Protein AF-A0A9N7NIJ5-F1 (afdb_monomer_lite)

Organism: Striga hermonthica (NCBI:txid68872)

Sequence (89 aa):
MLGGELAGGRAAVCSQSLRWMVTKAANRAAVHGSKLPVPDTIPKEEVESGIKGAIEEMERKRRHIEDSVDSHLKQWKVLHVEDIVCCPK

Secondary structure (DSSP, 8-state):
------------------------------SS---PPPPS---HHHHHHHHHHHHHHHHHHHHHHHHHHHHHHHHHTTSSSHHHHS---

Structure (mmCIF, N/CA/C/O backbone):
data_AF-A0A9N7NIJ5-F1
#
_entry.id   AF-A0A9N7NIJ5-F1
#
loop_
_atom_site.group_PDB
_atom_site.id
_atom_site.type_symbol
_atom_site.label_atom_id
_atom_site.label_alt_id
_atom_site.label_comp_id
_atom_site.label_asym_id
_atom_site.label_entity_id
_atom_site.label_seq_id
_atom_site.pdbx_PDB_ins_code
_atom_site.Cartn_x
_atom_site.Cartn_y
_atom_site.Cartn_z
_atom_site.occupancy
_atom_site.B_iso_or_equiv
_atom_site.auth_seq_id
_atom_site.auth_comp_id
_atom_site.auth_asym_id
_atom_site.auth_atom_id
_atom_site.pdbx_PDB_model_num
ATOM 1 N N . MET A 1 1 ? 51.885 28.251 77.031 1.00 39.16 1 MET A N 1
ATOM 2 C CA . MET A 1 1 ? 53.096 28.577 76.251 1.00 39.16 1 MET A CA 1
ATOM 3 C C . MET A 1 1 ? 53.569 27.320 75.549 1.00 39.16 1 MET A C 1
ATOM 5 O O . MET A 1 1 ? 53.425 26.255 76.130 1.00 39.16 1 MET A O 1
ATOM 9 N N . LEU A 1 2 ? 54.155 27.504 74.363 1.00 41.22 2 LEU A N 1
ATOM 10 C CA . LEU A 1 2 ? 54.844 26.518 73.522 1.00 41.22 2 LEU A CA 1
ATOM 11 C C . LEU A 1 2 ? 53.934 25.633 72.660 1.00 41.22 2 LEU A C 1
ATOM 13 O O . LEU A 1 2 ? 53.481 24.565 73.059 1.00 41.22 2 LEU A O 1
ATOM 17 N N . GLY A 1 3 ? 53.736 26.102 71.426 1.00 36.38 3 GLY A N 1
ATOM 18 C CA . GLY A 1 3 ? 53.682 25.197 70.289 1.00 36.38 3 GLY A CA 1
ATOM 19 C C . GLY A 1 3 ? 55.031 24.491 70.120 1.00 36.38 3 GLY A C 1
ATOM 20 O O . GLY A 1 3 ? 56.071 25.009 70.529 1.00 36.38 3 GLY A O 1
ATOM 21 N N . GLY A 1 4 ? 54.988 23.304 69.532 1.00 41.84 4 GLY A N 1
ATOM 22 C CA . GLY A 1 4 ? 56.163 22.522 69.185 1.00 41.84 4 GLY A CA 1
ATOM 23 C C . GLY A 1 4 ? 55.849 21.672 67.966 1.00 41.84 4 GLY A C 1
ATOM 24 O O . GLY A 1 4 ? 55.228 20.620 68.084 1.00 41.84 4 GLY A O 1
ATOM 25 N N . GLU A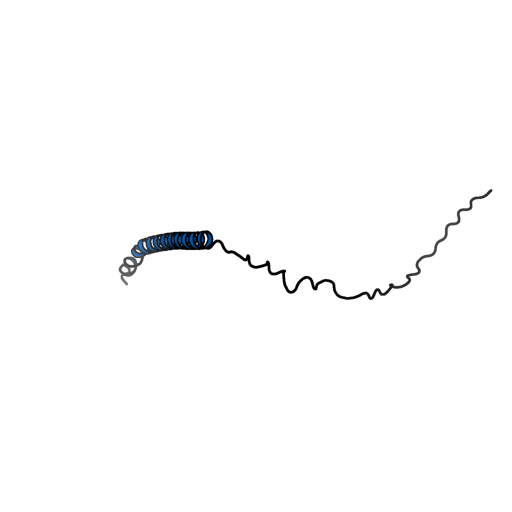 1 5 ? 56.250 22.168 66.799 1.00 42.56 5 GLU A N 1
ATOM 26 C CA . GLU A 1 5 ? 56.476 21.368 65.597 1.00 42.56 5 GLU A CA 1
ATOM 27 C C . GLU A 1 5 ? 57.475 20.252 65.905 1.00 42.56 5 GLU A C 1
ATOM 29 O O . GLU A 1 5 ? 58.572 20.532 66.384 1.00 42.56 5 GLU A O 1
ATOM 34 N N . LEU A 1 6 ? 57.142 19.009 65.553 1.00 46.88 6 LEU A N 1
ATOM 35 C CA . LEU A 1 6 ? 58.144 17.999 65.234 1.00 46.88 6 LEU A CA 1
ATOM 36 C C . LEU A 1 6 ? 57.679 17.182 64.029 1.00 46.88 6 LEU A C 1
ATOM 38 O O . LEU A 1 6 ? 56.711 16.424 64.072 1.00 46.88 6 LEU A O 1
ATOM 42 N N . ALA A 1 7 ? 58.412 17.389 62.941 1.00 43.22 7 ALA A N 1
ATOM 43 C CA . ALA A 1 7 ? 58.426 16.572 61.749 1.00 43.22 7 ALA A CA 1
ATOM 44 C C . ALA A 1 7 ? 58.877 15.129 62.048 1.00 43.22 7 ALA A C 1
ATOM 46 O O . ALA A 1 7 ? 59.691 14.884 62.936 1.00 43.22 7 ALA A O 1
ATOM 47 N N . GLY A 1 8 ? 58.400 14.187 61.231 1.00 37.44 8 GLY A N 1
ATOM 48 C CA . GLY A 1 8 ? 58.815 12.779 61.225 1.00 37.44 8 GLY A CA 1
ATOM 49 C C . GLY A 1 8 ? 57.580 11.882 61.151 1.00 37.44 8 GLY A C 1
ATOM 50 O O . GLY A 1 8 ? 56.902 11.667 62.140 1.00 37.44 8 GLY A O 1
ATOM 51 N N . GLY A 1 9 ? 57.136 11.409 59.990 1.00 36.66 9 GLY A N 1
ATOM 52 C CA . GLY A 1 9 ? 57.917 10.611 59.059 1.00 36.66 9 GLY A CA 1
ATOM 53 C C . GLY A 1 9 ? 57.776 9.138 59.437 1.00 36.66 9 GLY A C 1
ATOM 54 O O . GLY A 1 9 ? 58.547 8.654 60.256 1.00 36.66 9 GLY A O 1
ATOM 55 N N . ARG A 1 10 ? 56.808 8.430 58.836 1.00 38.19 10 ARG A N 1
ATOM 56 C CA . ARG A 1 10 ? 56.914 7.004 58.480 1.00 38.19 10 ARG A CA 1
ATOM 57 C C . ARG A 1 10 ? 55.716 6.549 57.653 1.00 38.19 10 ARG A C 1
ATOM 59 O O . ARG A 1 10 ? 54.565 6.857 57.941 1.00 38.19 10 ARG A O 1
ATOM 66 N N . ALA A 1 11 ? 56.064 5.859 56.579 1.00 37.94 11 ALA A N 1
ATOM 67 C CA . ALA A 1 11 ? 55.199 5.387 55.525 1.00 37.94 11 ALA A CA 1
ATOM 68 C C . ALA A 1 11 ? 54.366 4.163 55.931 1.00 37.94 11 ALA A C 1
ATOM 70 O O . ALA A 1 11 ? 54.778 3.361 56.765 1.00 37.94 11 ALA A O 1
ATOM 71 N N . ALA A 1 12 ? 53.249 4.033 55.214 1.00 47.31 12 ALA A N 1
ATOM 72 C CA . ALA A 1 12 ? 52.630 2.803 54.734 1.00 47.31 12 ALA A CA 1
ATOM 73 C C . ALA A 1 12 ? 52.365 1.679 55.750 1.00 47.31 12 ALA A C 1
ATOM 75 O O . ALA A 1 12 ? 53.205 0.822 56.007 1.00 47.31 12 ALA A O 1
ATOM 76 N N . VAL A 1 13 ? 51.096 1.567 56.147 1.00 43.03 13 VAL A N 1
ATOM 77 C CA . VAL A 1 13 ? 50.468 0.256 56.334 1.00 43.03 13 VAL A CA 1
ATOM 78 C C . VAL A 1 13 ? 49.398 0.116 55.258 1.00 43.03 13 VAL A C 1
ATOM 80 O O . VAL A 1 13 ? 48.312 0.681 55.353 1.00 43.03 13 VAL A O 1
ATOM 83 N N . CYS A 1 14 ? 49.735 -0.628 54.204 1.00 44.75 14 CYS A N 1
ATOM 84 C CA . CYS A 1 14 ? 48.757 -1.202 53.291 1.00 44.75 14 CYS A CA 1
ATOM 85 C C . CYS A 1 14 ? 47.960 -2.265 54.057 1.00 44.75 14 CYS A C 1
ATOM 87 O O . CYS A 1 14 ? 48.363 -3.427 54.101 1.00 44.75 14 CYS A O 1
ATOM 89 N N . SER A 1 15 ? 46.832 -1.887 54.659 1.00 52.03 15 SER A N 1
ATOM 90 C CA . SER A 1 15 ? 45.823 -2.862 55.067 1.00 52.03 15 SER A CA 1
ATOM 91 C C . SER A 1 15 ? 45.008 -3.255 53.837 1.00 52.03 15 SER A C 1
ATOM 93 O O . SER A 1 15 ? 44.217 -2.516 53.254 1.00 52.03 15 SER A O 1
ATOM 95 N N . GLN A 1 16 ? 45.345 -4.454 53.399 1.00 55.34 16 GLN A N 1
ATOM 96 C CA . GLN A 1 16 ? 44.898 -5.172 52.227 1.00 55.34 16 GLN A CA 1
ATOM 97 C C . GLN A 1 16 ? 43.362 -5.285 52.165 1.00 55.34 16 GLN A C 1
ATOM 99 O O . GLN A 1 16 ? 42.740 -5.913 53.012 1.00 55.34 16 GLN A O 1
ATOM 104 N N . SER A 1 17 ? 42.789 -4.665 51.129 1.00 53.31 17 SER A N 1
ATOM 105 C CA . SER A 1 17 ? 41.556 -5.026 50.411 1.00 53.31 17 SER A CA 1
ATOM 106 C C . SER A 1 17 ? 40.412 -5.643 51.237 1.00 53.31 17 SER A C 1
ATOM 108 O O . SER A 1 17 ? 40.339 -6.855 51.447 1.00 53.31 17 SER A O 1
ATOM 110 N N . LEU A 1 18 ? 39.441 -4.801 51.607 1.00 59.31 18 LEU A N 1
ATOM 111 C CA . LEU A 1 18 ? 38.108 -5.244 52.011 1.00 59.31 18 LEU A CA 1
ATOM 112 C C . LEU A 1 18 ? 37.471 -5.994 50.827 1.00 59.31 18 LEU A C 1
ATOM 114 O O . LEU A 1 18 ? 37.112 -5.401 49.807 1.00 59.31 18 LEU A O 1
ATOM 118 N N . ARG A 1 19 ? 37.381 -7.320 50.933 1.00 61.00 19 ARG A N 1
ATOM 119 C CA . ARG A 1 19 ? 36.797 -8.185 49.906 1.00 61.00 19 ARG A CA 1
ATOM 120 C C . ARG A 1 19 ? 35.271 -8.041 49.953 1.00 61.00 19 ARG A C 1
ATOM 122 O O . ARG A 1 19 ? 34.596 -8.779 50.662 1.00 61.00 19 ARG A O 1
ATOM 129 N N . TRP A 1 20 ? 34.729 -7.069 49.221 1.00 59.44 20 TRP A N 1
ATOM 130 C CA . TRP A 1 20 ? 33.285 -6.907 49.050 1.00 59.44 20 TRP A CA 1
ATOM 131 C C . TRP A 1 20 ? 32.730 -8.070 48.216 1.00 59.44 20 TRP A C 1
ATOM 133 O O . TRP A 1 20 ? 32.890 -8.108 46.999 1.00 59.44 20 TRP A O 1
ATOM 143 N N . MET A 1 21 ? 32.068 -9.028 48.862 1.00 58.91 21 MET A N 1
ATOM 144 C CA . MET A 1 21 ? 31.097 -9.898 48.197 1.00 58.91 21 MET A CA 1
ATOM 145 C C . MET A 1 21 ? 29.702 -9.350 48.475 1.00 58.91 21 MET A C 1
ATOM 147 O O . MET A 1 21 ? 29.173 -9.580 49.557 1.00 58.91 21 MET A O 1
ATOM 151 N N . VAL A 1 22 ? 29.092 -8.668 47.500 1.00 55.94 22 VAL A N 1
ATOM 152 C CA . VAL A 1 22 ? 27.639 -8.436 47.473 1.00 55.94 22 VAL A CA 1
ATOM 153 C C . VAL A 1 22 ? 27.122 -8.584 46.036 1.00 55.94 22 VAL A C 1
ATOM 155 O O . VAL A 1 22 ? 27.383 -7.767 45.161 1.00 55.94 22 VAL A O 1
ATOM 158 N N . THR A 1 23 ? 26.481 -9.742 45.858 1.00 59.66 23 THR A N 1
ATOM 159 C CA . THR A 1 23 ? 25.340 -10.133 45.011 1.00 59.66 23 THR A CA 1
ATOM 160 C C . THR A 1 23 ? 25.271 -9.728 43.531 1.00 59.66 23 THR A C 1
ATOM 162 O O . THR A 1 23 ? 25.143 -8.576 43.132 1.00 59.66 23 THR A O 1
ATOM 165 N N . LYS A 1 24 ? 25.179 -10.758 42.677 1.00 64.19 24 LYS A N 1
ATOM 166 C CA . LYS A 1 24 ? 24.571 -10.634 41.349 1.00 64.19 24 LYS A CA 1
ATOM 167 C C . LYS A 1 24 ? 23.096 -10.214 41.474 1.00 64.19 24 LYS A C 1
ATOM 169 O O . LYS A 1 24 ? 22.360 -10.812 42.253 1.00 64.19 24 LYS A O 1
ATOM 174 N N . ALA A 1 25 ? 22.711 -9.343 40.536 1.00 63.78 25 ALA A N 1
ATOM 175 C CA . ALA A 1 25 ? 21.439 -9.254 39.804 1.00 63.78 25 ALA A CA 1
ATOM 176 C C . ALA A 1 25 ? 20.490 -8.088 40.142 1.00 63.78 25 ALA A C 1
ATOM 178 O O . ALA A 1 25 ? 19.711 -8.152 41.084 1.00 63.78 25 ALA A O 1
ATOM 179 N N . ALA A 1 26 ? 20.435 -7.113 39.226 1.00 60.91 26 ALA A N 1
ATOM 180 C CA . ALA A 1 26 ? 19.256 -6.269 38.995 1.00 60.91 26 ALA A CA 1
ATOM 181 C C . ALA A 1 26 ? 18.846 -6.189 37.504 1.00 60.91 26 ALA A C 1
ATOM 183 O O . ALA A 1 26 ? 17.991 -5.393 37.140 1.00 60.91 26 ALA A O 1
ATOM 184 N N . ASN A 1 27 ? 19.395 -7.039 36.623 1.00 63.41 27 ASN A N 1
ATOM 185 C CA . ASN A 1 27 ? 19.097 -6.995 35.180 1.00 63.41 27 ASN A CA 1
ATOM 186 C C . ASN A 1 27 ? 18.053 -8.041 34.751 1.00 63.41 27 ASN A C 1
ATOM 188 O O . ASN A 1 27 ? 18.115 -8.566 33.644 1.00 63.41 27 ASN A O 1
ATOM 192 N N . ARG A 1 28 ? 17.088 -8.376 35.614 1.00 62.03 28 ARG A N 1
ATOM 193 C CA . ARG A 1 28 ? 15.848 -9.049 35.184 1.00 62.03 28 ARG A CA 1
ATOM 194 C C . ARG A 1 28 ? 14.722 -8.020 35.087 1.00 62.03 28 ARG A C 1
ATOM 196 O O . ARG A 1 28 ? 13.700 -8.146 35.749 1.00 62.03 28 ARG A O 1
ATOM 203 N N . ALA A 1 29 ? 14.922 -6.979 34.284 1.00 63.91 29 ALA A N 1
ATOM 204 C CA . ALA A 1 29 ? 13.848 -6.058 33.940 1.00 63.91 29 ALA A CA 1
ATOM 205 C C . ALA A 1 29 ? 13.036 -6.644 32.770 1.00 63.91 29 ALA A C 1
ATOM 207 O O . ALA A 1 29 ? 13.545 -6.792 31.664 1.00 63.91 29 ALA A O 1
ATOM 208 N N . ALA A 1 30 ? 11.794 -7.021 33.089 1.00 63.81 30 ALA A N 1
ATOM 209 C CA . ALA A 1 30 ? 10.656 -7.338 32.219 1.00 63.81 30 ALA A CA 1
ATOM 210 C C . ALA A 1 30 ? 10.887 -8.320 31.045 1.00 63.81 30 ALA A C 1
ATOM 212 O O . ALA A 1 30 ? 10.966 -7.931 29.886 1.00 63.81 30 ALA A O 1
ATOM 213 N N . VAL A 1 31 ? 10.849 -9.630 31.329 1.00 63.50 31 VAL A N 1
ATOM 214 C CA . VAL A 1 31 ? 10.766 -10.695 30.294 1.00 63.50 31 VAL A CA 1
ATOM 215 C C . VAL A 1 31 ? 9.401 -10.714 29.580 1.00 63.50 31 VAL A C 1
ATOM 217 O O . VAL A 1 31 ? 9.257 -11.291 28.505 1.00 63.50 31 VAL A O 1
ATOM 220 N N . HIS A 1 32 ? 8.411 -9.999 30.112 1.00 65.06 32 HIS A N 1
ATOM 221 C CA . HIS A 1 32 ? 7.181 -9.690 29.400 1.00 65.06 32 HIS A CA 1
ATOM 222 C C . HIS A 1 32 ? 6.953 -8.187 29.514 1.00 65.06 32 HIS A C 1
ATOM 224 O O . HIS A 1 32 ? 6.606 -7.694 30.587 1.00 65.06 32 HIS A O 1
ATOM 230 N N . GLY A 1 33 ? 7.188 -7.450 28.426 1.00 68.38 33 GLY A N 1
ATOM 231 C CA . GLY A 1 33 ? 6.674 -6.088 28.315 1.00 68.38 33 GLY A CA 1
ATOM 232 C C . GLY A 1 33 ? 5.179 -6.108 28.630 1.00 68.38 33 GLY A C 1
ATOM 233 O O . GLY A 1 33 ? 4.486 -7.059 28.259 1.00 68.38 33 GLY A O 1
ATOM 234 N N . SER A 1 34 ? 4.695 -5.109 29.367 1.00 69.06 34 SER A N 1
ATOM 235 C CA . SER A 1 34 ? 3.269 -4.943 29.636 1.00 69.06 34 SER A CA 1
ATOM 236 C C . SER A 1 34 ? 2.524 -4.977 28.304 1.00 69.06 34 SER A C 1
ATOM 238 O O . SER A 1 34 ? 2.626 -4.036 27.515 1.00 69.06 34 SER A O 1
ATOM 240 N N . LYS A 1 35 ? 1.827 -6.084 28.022 1.00 70.19 35 LYS A N 1
ATOM 241 C CA . LYS A 1 35 ? 0.911 -6.150 26.887 1.00 70.19 35 LYS A CA 1
ATOM 242 C C . LYS A 1 35 ? -0.113 -5.059 27.142 1.00 70.19 35 LYS A C 1
ATOM 244 O O . LYS A 1 35 ? -0.809 -5.108 28.156 1.00 70.19 35 LYS A O 1
ATOM 249 N N . LEU A 1 36 ? -0.132 -4.054 26.273 1.00 73.25 36 LEU A N 1
ATOM 250 C CA . LEU A 1 36 ? -1.177 -3.048 26.324 1.00 73.25 36 LEU A CA 1
ATOM 251 C C . LEU A 1 36 ? -2.516 -3.787 26.222 1.00 73.25 36 LEU A C 1
ATOM 253 O O . LEU A 1 36 ? -2.615 -4.735 25.431 1.00 73.25 36 LEU A O 1
ATOM 257 N N . PRO A 1 37 ? -3.508 -3.425 27.048 1.00 78.12 37 PRO A N 1
ATOM 258 C CA . PRO A 1 37 ? -4.828 -4.011 26.923 1.00 78.12 37 PRO A CA 1
ATOM 259 C C . PRO A 1 37 ? -5.310 -3.788 25.490 1.00 78.12 37 PRO A C 1
ATOM 261 O O . PRO A 1 37 ? -5.187 -2.689 24.944 1.00 78.12 37 PRO A O 1
ATOM 264 N N . VAL A 1 38 ? -5.798 -4.858 24.866 1.00 78.25 38 VAL A N 1
ATOM 265 C CA . VAL A 1 38 ? -6.459 -4.741 23.569 1.00 78.25 38 VAL A CA 1
ATOM 266 C C . VAL A 1 38 ? -7.703 -3.884 23.803 1.00 78.25 38 VAL A C 1
ATOM 268 O O . VAL A 1 38 ? -8.458 -4.200 24.721 1.00 78.25 38 VAL A O 1
ATOM 271 N N . PRO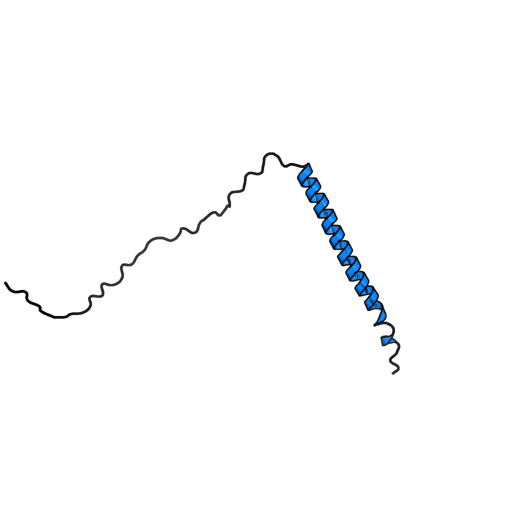 A 1 39 ? -7.903 -2.791 23.051 1.00 76.62 39 PRO A N 1
ATOM 272 C CA . PRO A 1 39 ? -9.073 -1.949 23.235 1.00 76.62 39 PRO A CA 1
ATOM 273 C C . PRO A 1 39 ? -10.350 -2.754 22.973 1.00 76.62 39 PRO A C 1
ATOM 275 O O . PRO A 1 39 ? -10.435 -3.490 21.990 1.00 76.62 39 PRO A O 1
ATOM 278 N N . ASP A 1 40 ? -11.352 -2.575 23.835 1.00 78.69 40 ASP A N 1
ATOM 279 C CA . ASP A 1 40 ? -12.636 -3.291 23.765 1.00 78.69 40 ASP A CA 1
ATOM 280 C C . ASP A 1 40 ? -13.420 -2.981 22.481 1.00 78.69 40 ASP A C 1
ATOM 282 O O . ASP A 1 40 ? -14.329 -3.713 22.091 1.00 78.69 40 ASP A O 1
ATOM 286 N N . THR A 1 41 ? -13.095 -1.876 21.808 1.00 81.75 41 THR A N 1
ATOM 287 C CA . THR A 1 41 ? -13.730 -1.466 20.557 1.00 81.75 41 THR A CA 1
ATOM 288 C C . THR A 1 41 ? -12.668 -1.025 19.562 1.00 81.75 41 THR A C 1
ATOM 290 O O . THR A 1 41 ? -11.929 -0.073 19.798 1.00 81.75 41 THR A O 1
ATOM 293 N N . ILE A 1 42 ? -12.608 -1.725 18.431 1.00 81.56 42 ILE A N 1
ATOM 294 C CA . ILE A 1 42 ? -11.806 -1.329 17.275 1.00 81.56 42 ILE A CA 1
ATOM 295 C C . ILE A 1 42 ? -12.744 -0.583 16.314 1.00 81.56 42 ILE A C 1
ATOM 297 O O . ILE A 1 42 ? -13.770 -1.160 15.933 1.00 81.56 42 ILE A O 1
ATOM 301 N N . PRO A 1 43 ? -12.432 0.662 15.906 1.00 84.94 43 PRO A N 1
ATOM 302 C CA . PRO A 1 43 ? -13.215 1.391 14.912 1.00 84.94 43 PRO A CA 1
ATOM 303 C C . PRO A 1 43 ? -13.037 0.732 13.538 1.00 84.94 43 PRO A C 1
ATOM 305 O O . PRO A 1 43 ? -12.124 1.053 12.781 1.00 84.94 43 PRO A O 1
ATOM 308 N N . LYS A 1 44 ? -13.896 -0.250 13.237 1.00 87.75 44 LYS A N 1
ATOM 309 C CA . LYS A 1 44 ? -13.778 -1.111 12.048 1.00 87.75 44 LYS A CA 1
ATOM 310 C C . LYS A 1 44 ? -13.703 -0.314 10.749 1.00 87.75 44 LYS A C 1
ATOM 312 O O . LYS A 1 44 ? -12.859 -0.608 9.918 1.00 87.75 44 LYS A O 1
ATOM 317 N N . GLU A 1 45 ? -14.527 0.718 10.609 1.00 90.06 45 GLU A N 1
ATOM 318 C CA . GLU A 1 45 ? -14.599 1.536 9.395 1.00 90.06 45 GLU A CA 1
ATOM 319 C C . GLU A 1 45 ? -13.303 2.320 9.124 1.00 90.06 45 GLU A C 1
ATOM 321 O O . GLU A 1 45 ? -12.816 2.362 7.993 1.00 90.06 45 GLU A O 1
ATOM 326 N N . GLU A 1 46 ? -12.689 2.888 10.163 1.00 88.25 46 GLU A N 1
ATOM 327 C CA . GLU A 1 46 ? -11.410 3.599 10.046 1.00 88.25 46 GLU A CA 1
ATOM 328 C C . GLU A 1 46 ? -10.270 2.633 9.696 1.00 88.25 46 GLU A C 1
ATOM 330 O O . GLU A 1 46 ? -9.437 2.912 8.834 1.00 88.25 46 GLU A O 1
ATOM 335 N N . VAL A 1 47 ? -10.270 1.449 10.310 1.00 90.69 47 VAL A N 1
ATOM 336 C CA . VAL A 1 47 ? -9.270 0.416 10.024 1.00 90.69 47 VAL A CA 1
ATOM 337 C C . VAL A 1 47 ? -9.428 -0.131 8.604 1.00 90.69 47 VAL A C 1
ATOM 339 O O . VAL A 1 47 ? -8.443 -0.252 7.881 1.00 90.69 47 VAL A O 1
ATOM 342 N N . GLU A 1 48 ? -10.649 -0.434 8.172 1.00 92.88 48 GLU A N 1
ATOM 343 C CA . GLU A 1 48 ? -10.930 -0.959 6.834 1.00 92.88 48 GLU A CA 1
ATOM 344 C C . GLU A 1 48 ? -10.614 0.066 5.739 1.00 92.88 48 GLU A C 1
ATOM 346 O O . GLU A 1 48 ? -9.981 -0.279 4.738 1.00 92.88 48 GLU A O 1
ATOM 351 N N . SER A 1 49 ? -10.984 1.334 5.939 1.00 93.69 49 SER A N 1
ATOM 352 C CA . SER A 1 49 ? -10.638 2.415 5.009 1.00 93.69 49 SER A CA 1
ATOM 353 C C . SER A 1 49 ? -9.128 2.666 4.955 1.00 93.69 49 SER A C 1
ATOM 355 O O . SER A 1 49 ? -8.580 2.820 3.861 1.00 93.69 49 SER A O 1
ATOM 357 N N . GLY A 1 50 ? -8.434 2.606 6.097 1.00 93.69 50 GLY A N 1
ATOM 358 C CA . GLY A 1 50 ? -6.976 2.686 6.164 1.00 93.69 50 GLY A CA 1
ATOM 359 C C . GLY A 1 50 ? -6.281 1.539 5.423 1.00 93.69 50 GLY A C 1
ATOM 360 O O . GLY A 1 50 ? -5.369 1.776 4.630 1.00 93.69 50 GLY A O 1
ATOM 361 N N . ILE A 1 51 ? -6.743 0.298 5.616 1.00 95.12 51 ILE A N 1
ATOM 362 C CA . ILE A 1 51 ? -6.218 -0.881 4.909 1.00 95.12 51 ILE A CA 1
ATOM 363 C C . ILE A 1 51 ? -6.450 -0.749 3.403 1.00 95.12 51 ILE A C 1
ATOM 365 O O . ILE A 1 51 ? -5.524 -0.958 2.619 1.00 95.12 51 ILE A O 1
ATOM 369 N N . LYS A 1 52 ? -7.663 -0.373 2.988 1.00 96.19 52 LYS A N 1
ATOM 370 C CA . LYS A 1 52 ? -7.998 -0.200 1.573 1.00 96.19 52 LYS A CA 1
ATOM 371 C C . LYS A 1 52 ? -7.123 0.871 0.917 1.00 96.19 52 LYS A C 1
ATOM 373 O O . LYS A 1 52 ? -6.544 0.613 -0.135 1.00 96.19 52 LYS A O 1
ATOM 378 N N . GLY A 1 53 ? -6.963 2.025 1.564 1.00 96.31 53 GLY A N 1
ATOM 379 C CA . GLY A 1 53 ? -6.092 3.093 1.071 1.00 96.31 53 GLY A CA 1
ATOM 380 C C . GLY A 1 53 ? -4.631 2.650 0.943 1.00 96.31 53 GLY A C 1
ATOM 381 O O . GLY A 1 53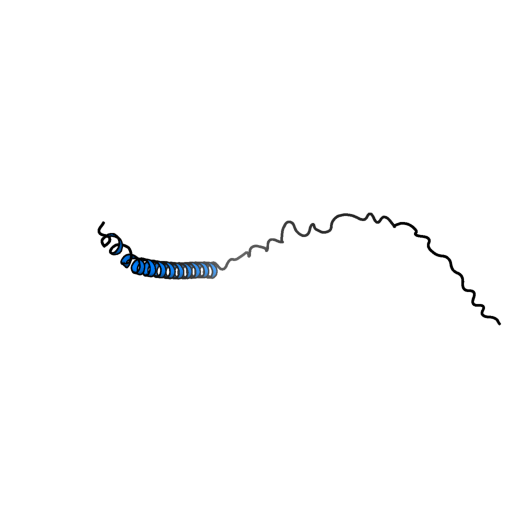 ? -3.986 2.925 -0.069 1.00 96.31 53 GLY A O 1
ATOM 382 N N . ALA A 1 54 ? -4.121 1.897 1.922 1.00 96.12 54 ALA A N 1
ATOM 383 C CA . ALA A 1 54 ? -2.765 1.355 1.874 1.00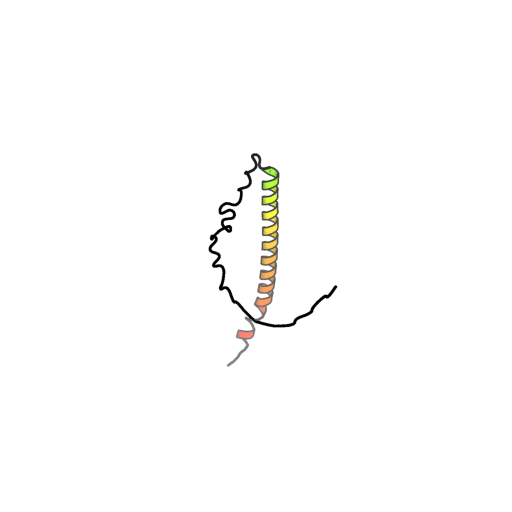 96.12 54 ALA A CA 1
ATOM 384 C C . ALA A 1 54 ? -2.572 0.356 0.719 1.00 96.12 54 ALA A C 1
ATOM 386 O O . ALA A 1 54 ? -1.545 0.395 0.039 1.00 96.12 54 ALA A O 1
ATOM 387 N N . ILE A 1 55 ? -3.557 -0.512 0.460 1.00 97.12 55 ILE A N 1
ATOM 388 C CA . ILE A 1 55 ? -3.530 -1.450 -0.673 1.00 97.12 55 ILE A CA 1
ATOM 389 C C . ILE A 1 55 ? -3.473 -0.680 -1.998 1.00 97.12 55 ILE A C 1
ATOM 391 O O . ILE A 1 55 ? -2.590 -0.935 -2.818 1.00 97.12 55 ILE A O 1
ATOM 395 N N . GLU A 1 56 ? -4.359 0.299 -2.186 1.00 96.50 56 GLU A N 1
ATOM 396 C CA . GLU A 1 56 ? -4.417 1.113 -3.406 1.00 96.50 56 GLU A CA 1
ATOM 397 C C . GLU A 1 56 ? -3.110 1.888 -3.648 1.00 96.50 56 GLU A C 1
ATOM 399 O O . GLU A 1 56 ? -2.604 1.948 -4.776 1.00 96.50 56 GLU A O 1
ATOM 404 N N . GLU A 1 57 ? -2.511 2.449 -2.592 1.00 96.38 57 GLU A N 1
ATOM 405 C CA . GLU A 1 57 ? -1.224 3.135 -2.680 1.00 96.38 57 GLU A CA 1
ATOM 406 C C . GLU A 1 57 ? -0.090 2.188 -3.092 1.00 96.38 57 GLU A C 1
ATOM 408 O O . GLU A 1 57 ? 0.716 2.539 -3.964 1.00 96.38 57 GLU A O 1
ATOM 413 N N . MET A 1 58 ? -0.010 1.011 -2.470 1.00 94.81 58 MET A N 1
ATOM 414 C CA . MET A 1 58 ? 1.027 0.024 -2.771 1.00 94.81 58 MET A CA 1
ATOM 415 C C . MET A 1 58 ? 0.894 -0.501 -4.199 1.00 94.81 58 MET A C 1
ATOM 417 O O . MET A 1 58 ? 1.898 -0.648 -4.897 1.00 94.81 58 MET A O 1
ATOM 421 N N . GLU A 1 59 ? -0.331 -0.704 -4.676 1.00 96.06 59 GLU A N 1
ATOM 422 C CA . GLU A 1 59 ? -0.572 -1.151 -6.044 1.00 96.06 59 GLU A CA 1
ATOM 423 C C . GLU A 1 59 ? -0.211 -0.079 -7.079 1.00 96.06 59 GLU A C 1
ATOM 425 O O . GLU A 1 59 ? 0.387 -0.376 -8.113 1.00 96.06 59 GLU A O 1
ATOM 430 N N . ARG A 1 60 ? -0.477 1.196 -6.779 1.00 96.75 60 ARG A N 1
ATOM 431 C CA . ARG A 1 60 ? -0.002 2.318 -7.601 1.00 96.75 60 ARG A CA 1
ATOM 432 C C . ARG A 1 60 ? 1.527 2.362 -7.674 1.00 96.75 60 ARG A C 1
ATOM 434 O O . ARG A 1 60 ? 2.067 2.532 -8.764 1.00 96.75 60 ARG A O 1
ATOM 441 N N . LYS A 1 61 ? 2.225 2.204 -6.542 1.00 97.00 61 LYS A N 1
ATOM 442 C CA . LYS A 1 61 ? 3.701 2.162 -6.515 1.00 97.00 61 LYS A CA 1
ATOM 443 C C . LYS A 1 61 ? 4.235 0.985 -7.326 1.00 97.00 61 LYS A C 1
ATOM 445 O O . LYS A 1 61 ? 5.177 1.158 -8.091 1.00 97.00 61 LYS A O 1
ATOM 450 N N . ARG A 1 62 ? 3.606 -0.186 -7.197 1.00 95.75 62 ARG A N 1
ATOM 451 C CA . ARG A 1 62 ? 3.951 -1.376 -7.976 1.00 95.75 62 ARG A CA 1
ATOM 452 C C . ARG A 1 62 ? 3.842 -1.111 -9.478 1.00 95.75 62 ARG A C 1
ATOM 454 O O . ARG A 1 62 ? 4.825 -1.327 -10.175 1.00 95.75 62 ARG A O 1
ATOM 461 N N . ARG A 1 63 ? 2.704 -0.587 -9.949 1.00 95.94 63 ARG A N 1
ATOM 462 C CA . ARG A 1 63 ? 2.511 -0.238 -11.369 1.00 95.94 63 ARG A CA 1
ATOM 463 C C . ARG A 1 63 ? 3.582 0.726 -11.874 1.00 95.94 63 ARG A C 1
ATOM 465 O O . ARG A 1 63 ? 4.181 0.484 -12.908 1.00 95.94 63 ARG A O 1
ATOM 472 N N . HIS A 1 64 ? 3.893 1.766 -11.101 1.00 95.19 64 HIS A N 1
ATOM 473 C CA . HIS A 1 64 ? 4.932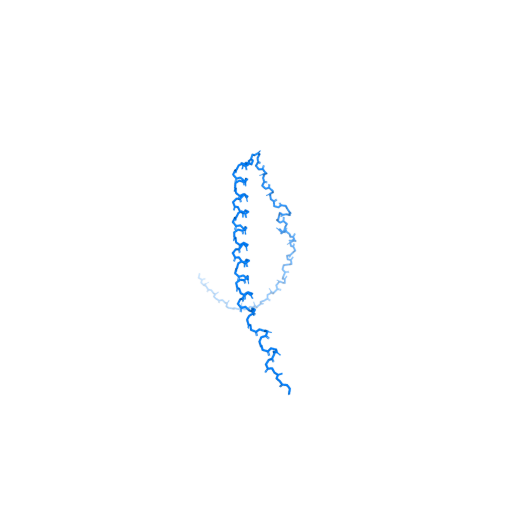 2.725 -11.478 1.00 95.19 64 HIS A CA 1
ATOM 474 C C . HIS A 1 64 ? 6.316 2.074 -11.652 1.00 95.19 64 HIS A C 1
ATOM 476 O O . HIS A 1 64 ? 7.051 2.409 -12.580 1.00 95.19 64 HIS A O 1
ATOM 482 N N . ILE A 1 65 ? 6.670 1.131 -10.775 1.00 95.81 65 ILE A N 1
ATOM 483 C CA . ILE A 1 65 ? 7.922 0.373 -10.885 1.00 95.81 65 ILE A CA 1
ATOM 484 C C . ILE A 1 65 ? 7.886 -0.547 -12.110 1.00 95.81 65 ILE A C 1
ATOM 486 O O . ILE A 1 65 ? 8.864 -0.593 -12.851 1.00 95.81 65 ILE A O 1
ATOM 490 N N . GLU A 1 66 ? 6.778 -1.256 -12.337 1.00 94.31 66 GLU A N 1
ATOM 491 C CA . GLU A 1 66 ? 6.599 -2.131 -13.504 1.00 94.31 66 GLU A CA 1
ATOM 492 C C . GLU A 1 66 ? 6.739 -1.343 -14.815 1.00 94.31 66 GLU A C 1
ATOM 494 O O . G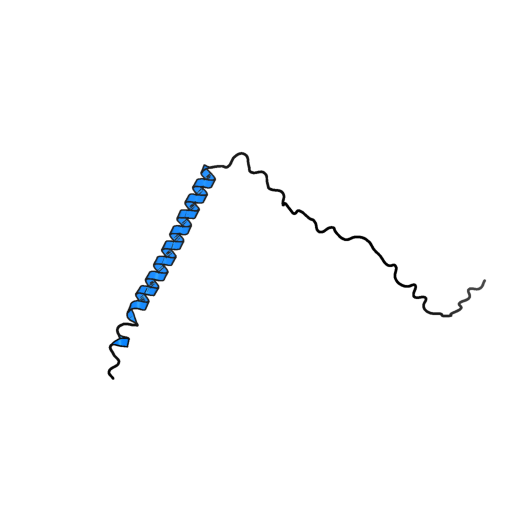LU A 1 66 ? 7.513 -1.748 -15.681 1.00 94.31 66 GLU A O 1
ATOM 499 N N . ASP A 1 67 ? 6.097 -0.179 -14.919 1.00 94.56 67 ASP A N 1
ATOM 500 C CA . ASP A 1 67 ? 6.199 0.713 -16.079 1.00 94.56 67 ASP A CA 1
ATOM 501 C C . ASP A 1 67 ? 7.636 1.218 -16.279 1.00 94.56 67 ASP A C 1
ATOM 503 O O . ASP A 1 67 ? 8.147 1.257 -17.401 1.00 94.56 67 ASP A O 1
ATOM 507 N N . SER A 1 68 ? 8.322 1.577 -15.188 1.00 94.56 68 SER A N 1
ATOM 508 C CA . SER A 1 68 ? 9.720 2.013 -15.238 1.00 94.56 68 SER A CA 1
ATOM 509 C C . SER A 1 68 ? 10.637 0.901 -15.754 1.00 94.56 68 SER A C 1
ATOM 511 O O . SER A 1 68 ? 11.426 1.126 -16.673 1.00 94.56 68 SER A O 1
ATOM 513 N N . VAL A 1 69 ? 10.502 -0.316 -15.226 1.00 91.75 69 VAL A N 1
ATOM 514 C CA . VAL A 1 69 ? 11.286 -1.476 -15.669 1.00 91.75 69 VAL A CA 1
ATOM 515 C C . VAL A 1 69 ? 10.975 -1.826 -17.123 1.00 91.75 69 VAL A C 1
ATOM 517 O O . VAL A 1 69 ? 11.902 -2.033 -17.904 1.00 91.75 69 VAL A O 1
ATOM 520 N N . ASP A 1 70 ? 9.702 -1.847 -17.516 1.00 90.88 70 ASP A N 1
ATOM 521 C CA . ASP A 1 70 ? 9.296 -2.138 -18.893 1.00 90.88 70 ASP A CA 1
ATOM 522 C C . ASP A 1 70 ? 9.856 -1.101 -19.880 1.00 90.88 70 ASP A C 1
ATOM 524 O O . ASP A 1 70 ? 10.347 -1.459 -20.954 1.00 90.88 70 ASP A O 1
ATOM 528 N N . SER A 1 71 ? 9.883 0.178 -19.493 1.00 87.81 71 SER A N 1
ATOM 529 C CA . SER A 1 71 ? 10.494 1.237 -20.302 1.00 87.81 71 SER A CA 1
ATOM 530 C C . SER A 1 71 ? 11.998 1.016 -20.518 1.00 87.81 71 SER A C 1
ATOM 532 O O . SER A 1 71 ? 12.475 1.106 -21.652 1.00 87.81 71 SER A O 1
ATOM 534 N N . HIS A 1 72 ? 12.734 0.622 -19.473 1.00 85.31 72 HIS A N 1
ATOM 535 C CA . HIS A 1 72 ? 14.157 0.293 -19.580 1.00 85.31 72 HIS A CA 1
ATOM 536 C C . HIS A 1 72 ? 14.395 -0.962 -20.431 1.00 85.31 72 HIS A C 1
ATOM 538 O O . HIS A 1 72 ? 15.314 -0.996 -21.249 1.00 85.31 72 HIS A O 1
ATOM 544 N N . LEU A 1 73 ? 13.546 -1.985 -20.303 1.00 83.94 73 LEU A N 1
ATOM 545 C CA . LEU A 1 73 ? 13.646 -3.208 -21.104 1.00 83.94 73 LEU A CA 1
ATOM 546 C C . LEU A 1 73 ? 13.362 -2.956 -22.592 1.00 83.94 73 LEU A C 1
ATOM 548 O O . LEU A 1 73 ? 14.032 -3.530 -23.452 1.00 83.94 73 LEU A O 1
ATOM 552 N N . LYS A 1 74 ? 12.399 -2.087 -22.916 1.00 79.75 74 LYS A N 1
ATOM 553 C CA . LYS A 1 74 ? 12.125 -1.660 -24.298 1.00 79.75 74 LYS A CA 1
ATOM 554 C C . LYS A 1 74 ? 13.293 -0.881 -24.893 1.00 79.75 74 LYS A C 1
ATOM 556 O O . LYS A 1 74 ? 13.640 -1.114 -26.047 1.00 79.75 74 LYS A O 1
ATOM 561 N N . GLN A 1 75 ? 13.930 -0.021 -24.100 1.00 75.75 75 GLN A N 1
ATOM 562 C CA . GLN A 1 75 ? 15.142 0.686 -24.510 1.00 75.75 75 GLN A CA 1
ATOM 563 C C . GLN A 1 75 ? 16.313 -0.279 -24.767 1.00 75.75 75 GLN A C 1
ATOM 565 O O . GLN A 1 75 ? 17.086 -0.081 -25.701 1.00 75.75 75 GLN A O 1
ATOM 570 N N . TRP A 1 76 ? 16.430 -1.353 -23.982 1.00 68.06 76 TRP A N 1
ATOM 571 C CA . TRP A 1 76 ? 17.497 -2.349 -24.130 1.00 68.06 76 TRP A CA 1
ATOM 572 C C . TRP A 1 76 ? 17.340 -3.297 -25.322 1.00 68.06 76 TRP A C 1
ATOM 574 O O . TRP A 1 76 ? 18.344 -3.808 -25.819 1.00 68.06 76 TRP A O 1
ATOM 584 N N . LYS A 1 77 ? 16.126 -3.510 -25.845 1.00 59.03 77 LYS A N 1
ATOM 585 C CA . LYS A 1 77 ? 15.890 -4.416 -26.987 1.00 59.03 77 LYS A CA 1
ATOM 586 C C . LYS A 1 77 ? 16.456 -3.945 -28.337 1.00 59.03 77 LYS A C 1
ATOM 588 O O . LYS A 1 77 ? 16.294 -4.661 -29.318 1.00 59.03 77 LYS A O 1
ATOM 593 N N . VAL A 1 78 ? 17.150 -2.808 -28.405 1.00 55.19 78 VAL A N 1
ATOM 594 C CA . VAL A 1 78 ? 17.724 -2.286 -29.661 1.00 55.19 78 VAL A CA 1
ATOM 595 C C . VAL A 1 78 ? 19.222 -2.588 -29.815 1.00 55.19 78 VAL A C 1
ATOM 597 O O . VAL A 1 78 ? 19.727 -2.555 -30.927 1.00 55.19 78 VAL A O 1
ATOM 600 N N . LEU A 1 79 ? 19.946 -2.967 -28.755 1.00 55.28 79 LEU A N 1
ATOM 601 C CA . LEU A 1 79 ? 21.416 -3.054 -28.825 1.00 55.28 79 LEU A CA 1
ATOM 602 C C . LEU A 1 79 ? 22.001 -4.461 -29.013 1.00 55.28 79 LEU A C 1
ATOM 604 O O . LEU A 1 79 ? 23.215 -4.583 -29.040 1.00 55.28 79 LEU A O 1
ATOM 608 N N . HIS A 1 80 ? 21.218 -5.545 -29.060 1.00 55.50 80 HIS A N 1
ATOM 609 C CA . HIS A 1 80 ? 21.796 -6.911 -29.022 1.00 55.50 80 HIS A CA 1
ATOM 610 C C . HIS A 1 80 ? 21.365 -7.841 -30.162 1.00 55.50 80 HIS A C 1
ATOM 612 O O . HIS A 1 80 ? 21.750 -9.007 -30.167 1.00 55.50 80 HIS A O 1
ATOM 618 N N . VAL A 1 81 ? 20.594 -7.359 -31.141 1.00 55.03 81 VAL A N 1
ATOM 619 C CA . VAL A 1 81 ? 20.242 -8.167 -32.326 1.00 55.03 81 VAL A CA 1
ATOM 620 C C . VAL A 1 81 ? 21.049 -7.743 -33.554 1.00 55.03 81 VAL A C 1
ATOM 622 O O . VAL A 1 81 ? 21.449 -8.602 -34.334 1.00 55.03 81 VAL A O 1
ATOM 625 N N . GLU A 1 82 ? 21.366 -6.455 -33.700 1.00 54.00 82 GLU A N 1
ATOM 626 C CA . GLU A 1 82 ? 22.133 -5.956 -34.852 1.00 54.00 82 GLU A CA 1
ATOM 627 C C . GLU A 1 82 ? 23.644 -6.237 -34.728 1.00 54.00 82 GLU A C 1
ATOM 629 O O . GLU A 1 82 ? 24.292 -6.560 -35.724 1.00 54.00 82 GLU A O 1
ATOM 634 N N . ASP A 1 83 ? 24.191 -6.254 -33.507 1.00 54.97 83 ASP A N 1
ATOM 635 C CA . ASP A 1 83 ? 25.626 -6.490 -33.271 1.00 54.97 83 ASP A CA 1
ATOM 636 C C . ASP A 1 83 ? 26.057 -7.958 -33.462 1.00 54.97 83 ASP A C 1
ATOM 638 O O . ASP A 1 83 ? 27.234 -8.236 -33.688 1.00 54.97 83 ASP A O 1
ATOM 642 N N . ILE A 1 84 ? 25.124 -8.920 -33.421 1.00 56.34 84 ILE A N 1
ATOM 643 C CA . ILE A 1 84 ? 25.435 -10.349 -33.631 1.00 56.34 84 ILE A CA 1
ATOM 644 C C . ILE A 1 84 ? 25.521 -10.689 -35.130 1.00 56.34 84 ILE A C 1
ATOM 646 O O . ILE A 1 84 ? 26.220 -11.627 -35.514 1.00 56.34 84 ILE A O 1
ATOM 650 N N . VAL A 1 85 ? 24.842 -9.928 -35.995 1.00 55.53 85 VAL A N 1
ATOM 651 C CA . VAL A 1 85 ? 24.757 -10.220 -37.439 1.00 55.53 85 VAL A CA 1
ATOM 652 C C . VAL A 1 85 ? 25.889 -9.554 -38.240 1.00 55.53 85 VAL A C 1
ATOM 654 O O . VAL A 1 85 ? 26.227 -10.025 -39.324 1.00 55.53 85 VAL A O 1
ATOM 657 N N . CYS A 1 86 ? 26.539 -8.517 -37.701 1.00 52.50 86 CYS A N 1
ATOM 658 C CA . CYS A 1 86 ? 27.545 -7.724 -38.421 1.00 52.50 86 CYS A CA 1
ATOM 659 C C . CYS A 1 86 ? 29.017 -8.129 -38.194 1.00 52.50 86 CYS A C 1
ATOM 661 O O . CYS A 1 86 ? 29.906 -7.398 -38.628 1.00 52.50 86 CYS A O 1
ATOM 663 N N . CYS A 1 87 ? 29.316 -9.283 -37.584 1.00 44.41 87 CYS A N 1
ATOM 664 C CA . CYS A 1 87 ? 30.680 -9.836 -37.575 1.00 44.41 87 CYS A CA 1
ATOM 665 C C . CYS A 1 87 ? 30.849 -10.927 -38.652 1.00 44.41 87 CYS A C 1
ATOM 667 O O . CYS A 1 87 ? 30.632 -12.107 -38.356 1.00 44.41 87 CYS A O 1
ATOM 669 N N . PRO A 1 88 ? 31.253 -10.587 -39.894 1.00 56.22 88 PRO A N 1
ATOM 670 C CA . PRO A 1 88 ? 31.745 -11.584 -40.835 1.00 56.22 88 PRO A CA 1
ATOM 671 C C . PRO A 1 88 ? 33.093 -12.127 -40.331 1.00 56.22 88 PRO A C 1
ATOM 673 O O . PRO A 1 88 ? 33.954 -11.358 -39.899 1.00 56.22 88 PRO A O 1
ATOM 676 N N . LYS A 1 89 ? 33.244 -13.456 -40.345 1.00 52.91 89 LYS A N 1
ATOM 677 C CA . LYS A 1 89 ? 34.533 -14.138 -40.152 1.00 52.91 89 LYS A CA 1
ATOM 678 C C . LYS A 1 89 ? 35.450 -13.939 -41.349 1.00 52.91 89 LYS A C 1
ATOM 680 O O . LYS A 1 89 ? 34.914 -13.894 -42.478 1.00 52.91 89 LYS A O 1
#

Foldseek 3Di:
DDDDDDDDDDDDDPPDDDPDDDDDDDPPPCPPDPPDPDDPDDPVVVVVVVVVVVVVVVVVVVVVVVVVVVVVVVVVVPPPPVVVPPDDD

pLDDT: mean 70.05, std 19.76, range [36.38, 97.12]

Radius of gyration: 40.86 Å; chains: 1; bounding box: 73×43×117 Å